Protein AF-A0A2I6QKE4-F1 (afdb_monomer)

Solvent-accessible surface area (backbone atoms only — not comparable to full-atom values): 8398 Å² total; per-residue (Å²): 110,71,67,61,53,51,54,50,51,51,51,51,53,52,49,51,51,52,52,50,42,49,51,56,44,39,61,54,57,54,54,63,77,75,56,69,99,70,71,77,74,58,81,58,56,68,57,51,53,53,52,42,30,50,52,35,57,50,40,61,73,77,44,74,88,71,80,46,69,43,89,57,98,55,41,68,79,63,44,56,56,52,28,59,89,18,80,50,32,32,35,25,38,49,39,77,68,47,33,47,37,53,50,48,20,63,77,68,74,44,54,64,68,46,52,58,52,58,72,68,67,76,72,80,34,94,72,34,48,78,42,80,53,75,77,70,91,73,68,82,81,129

Sequence (142 aa):
MILVLLSLVDMTLVGGLLVMVMFSGYENFVSQLDISENKEKLNWLGKTHLIIKLLRSIIDNVAPGTVIITETNVPHKDNIAYFGAGDDEAHMVYQFSLPPLVLHAVQKQNVEALCAWAQNLTLPSSNTTWFNFLASHDGSRD

Structure (mmCIF, N/CA/C/O backbone):
data_AF-A0A2I6QKE4-F1
#
_entry.id   AF-A0A2I6QKE4-F1
#
loop_
_atom_site.group_PDB
_atom_site.id
_atom_site.type_symbol
_atom_site.label_atom_id
_atom_site.label_alt_id
_atom_site.label_comp_id
_atom_site.label_asym_id
_atom_site.label_entity_id
_atom_site.label_seq_id
_atom_site.pdbx_PDB_ins_code
_atom_site.Cartn_x
_atom_site.Cartn_y
_atom_site.Cartn_z
_atom_site.occupancy
_atom_site.B_iso_or_equiv
_atom_site.auth_seq_id
_atom_site.auth_comp_id
_atom_site.auth_asym_id
_atom_site.auth_atom_id
_atom_site.pdbx_PDB_model_num
ATOM 1 N N . MET A 1 1 ? -18.809 -23.239 31.702 1.00 68.12 1 MET A N 1
ATOM 2 C CA . MET A 1 1 ? -17.528 -22.632 32.134 1.00 68.12 1 MET A CA 1
ATOM 3 C C . MET A 1 1 ? -16.503 -22.559 31.010 1.00 68.12 1 MET A C 1
ATOM 5 O 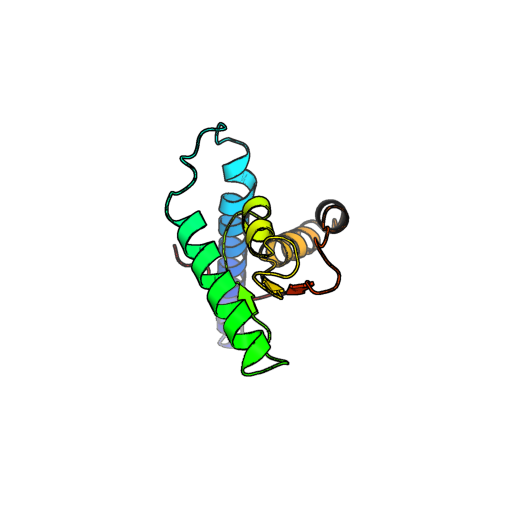O . MET A 1 1 ? -16.008 -21.470 30.777 1.00 68.12 1 MET A O 1
ATOM 9 N N . ILE A 1 2 ? -16.230 -23.644 30.272 1.00 75.06 2 ILE A N 1
ATOM 10 C CA . ILE A 1 2 ? -15.210 -23.636 29.203 1.00 75.06 2 ILE A CA 1
ATOM 11 C C . ILE A 1 2 ? -15.500 -22.614 28.080 1.00 75.06 2 ILE A C 1
ATOM 13 O O . ILE A 1 2 ? -14.602 -21.900 27.662 1.00 75.06 2 ILE A O 1
ATOM 17 N N . LEU A 1 3 ? -16.767 -22.464 27.667 1.00 80.75 3 LEU A N 1
ATOM 18 C CA . LEU A 1 3 ? -17.178 -21.511 26.622 1.00 80.75 3 LEU A CA 1
ATOM 19 C C . LEU A 1 3 ? -16.983 -20.045 27.035 1.00 80.75 3 LEU A C 1
ATOM 21 O O . LEU A 1 3 ? -16.567 -19.234 26.220 1.00 80.75 3 LEU A O 1
ATOM 25 N N . VAL A 1 4 ? -17.233 -19.720 28.308 1.00 81.94 4 VAL A N 1
ATOM 26 C CA . VAL A 1 4 ? -17.005 -18.368 28.848 1.00 81.94 4 VAL A CA 1
ATOM 27 C C . VAL A 1 4 ? -15.510 -18.055 28.859 1.00 81.94 4 VAL A C 1
ATOM 29 O O . VAL A 1 4 ? -15.105 -16.951 28.509 1.00 81.94 4 VAL A O 1
ATOM 32 N N . LEU A 1 5 ? -14.686 -19.048 29.196 1.00 84.81 5 LEU A N 1
ATOM 33 C CA . LEU A 1 5 ? -13.234 -18.918 29.227 1.00 84.81 5 LEU A CA 1
ATOM 34 C C . LEU A 1 5 ? -12.652 -18.737 27.814 1.00 84.81 5 LEU A C 1
ATOM 36 O O . LEU A 1 5 ? -11.844 -17.837 27.620 1.00 84.81 5 LEU A O 1
ATOM 40 N N . LEU A 1 6 ? -13.136 -19.491 26.817 1.00 77.44 6 LEU A N 1
ATOM 41 C CA . LEU A 1 6 ? -12.790 -19.271 25.405 1.00 77.44 6 LEU A CA 1
ATOM 42 C C . LEU A 1 6 ? -13.226 -17.887 24.907 1.00 77.44 6 LEU A C 1
ATOM 44 O O . LEU A 1 6 ? -12.425 -17.188 24.300 1.00 77.44 6 LEU A O 1
ATOM 48 N N . SER A 1 7 ? -14.446 -17.445 25.227 1.00 82.19 7 SER A N 1
ATOM 49 C CA . SER A 1 7 ? -14.915 -16.117 24.804 1.00 82.19 7 SER A CA 1
ATOM 50 C C . SER A 1 7 ? -14.114 -14.966 25.423 1.00 82.19 7 SER A C 1
ATOM 52 O O . SER A 1 7 ? -13.940 -13.925 24.796 1.00 82.19 7 SER A O 1
ATOM 54 N N . LEU A 1 8 ? -13.593 -15.158 26.640 1.00 87.25 8 LEU A N 1
ATOM 55 C CA . LEU A 1 8 ? -12.703 -14.204 27.298 1.00 87.25 8 LEU A CA 1
ATOM 56 C C . LEU A 1 8 ? -11.340 -14.164 26.608 1.00 87.25 8 LEU A C 1
ATOM 58 O O . LEU A 1 8 ? -10.822 -13.079 26.368 1.00 87.25 8 LEU A O 1
ATOM 62 N N . VAL A 1 9 ? -10.788 -15.324 2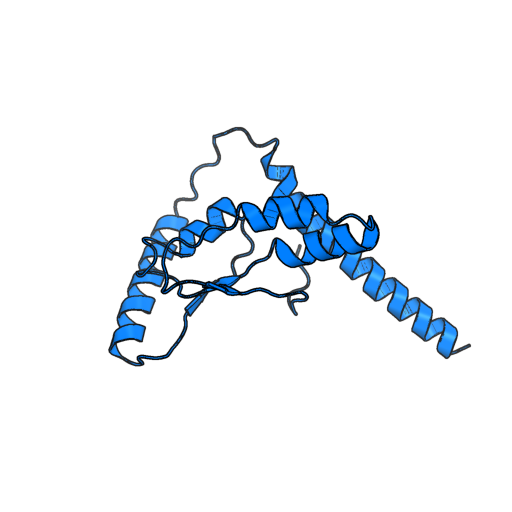6.244 1.00 85.69 9 VAL A N 1
ATOM 63 C CA . VAL A 1 9 ? -9.540 -15.406 25.473 1.00 85.69 9 VAL A CA 1
ATOM 64 C C . VAL A 1 9 ? -9.699 -14.711 24.121 1.00 85.69 9 VAL A C 1
ATOM 66 O O . VAL A 1 9 ? -8.879 -13.853 23.807 1.00 85.69 9 VAL A O 1
ATOM 69 N N . ASP A 1 10 ? -10.782 -14.973 23.387 1.00 81.44 10 ASP A N 1
ATOM 70 C CA . ASP A 1 10 ? -11.053 -14.337 22.090 1.00 81.44 10 ASP A CA 1
ATOM 71 C C . ASP A 1 10 ? -11.211 -12.814 22.210 1.00 81.44 10 ASP A C 1
ATOM 73 O O . ASP A 1 10 ? -10.596 -12.070 21.451 1.00 81.44 10 ASP A O 1
ATOM 77 N N . MET A 1 11 ? -11.960 -12.320 23.204 1.00 87.06 11 MET A N 1
ATOM 78 C CA . MET A 1 11 ? -12.078 -10.878 23.481 1.00 87.06 11 MET A CA 1
ATOM 79 C C . MET A 1 11 ? -10.732 -10.238 23.837 1.00 87.06 11 MET A C 1
ATOM 81 O O . MET A 1 11 ? -10.461 -9.113 23.423 1.00 87.06 11 MET A O 1
ATOM 85 N N . THR A 1 12 ? -9.877 -10.947 24.577 1.00 86.44 12 THR A N 1
ATOM 86 C CA . THR A 1 12 ? -8.543 -10.447 24.942 1.00 86.44 12 THR A CA 1
ATOM 87 C C . THR A 1 12 ? -7.621 -10.411 23.722 1.00 86.44 12 THR A C 1
ATOM 89 O O . THR A 1 12 ? -6.868 -9.455 23.550 1.00 86.44 12 THR A O 1
ATOM 92 N N . LEU A 1 13 ? -7.720 -11.408 22.838 1.00 79.56 13 LEU A N 1
ATOM 93 C CA . LEU A 1 13 ? -6.941 -11.486 21.602 1.00 79.56 13 LEU A CA 1
ATOM 94 C C . LEU A 1 13 ? -7.359 -10.396 20.605 1.00 79.56 13 LEU A C 1
ATOM 96 O O . LEU A 1 13 ? -6.509 -9.693 20.061 1.00 79.56 13 LEU A O 1
ATOM 100 N N . VAL A 1 14 ? -8.670 -10.201 20.425 1.00 79.50 14 VAL A N 1
ATOM 101 C CA . VAL A 1 14 ? -9.233 -9.125 19.597 1.00 79.50 14 VAL A CA 1
ATOM 102 C C . VAL A 1 14 ? -8.896 -7.759 20.194 1.00 79.50 14 VAL A C 1
ATOM 104 O O . VAL A 1 14 ? -8.475 -6.866 19.468 1.00 79.50 14 VAL A O 1
ATOM 107 N N . GLY A 1 15 ? -9.012 -7.590 21.513 1.00 82.25 15 GLY A N 1
ATOM 108 C CA . GLY A 1 15 ? -8.637 -6.357 22.206 1.00 82.25 15 GLY A CA 1
ATOM 109 C C . GLY A 1 15 ? -7.155 -6.010 22.050 1.00 82.25 15 GLY A C 1
ATOM 110 O O . GLY A 1 15 ? -6.823 -4.864 21.759 1.00 82.25 15 GLY A O 1
ATOM 111 N N . GLY A 1 16 ? -6.266 -7.000 22.174 1.00 78.31 16 GLY A N 1
ATOM 112 C CA . GLY A 1 16 ? -4.832 -6.828 21.936 1.00 78.31 16 GLY A CA 1
ATOM 113 C C . GLY A 1 16 ? -4.525 -6.420 20.496 1.00 78.31 16 GLY A C 1
ATOM 114 O O . GLY A 1 16 ? -3.775 -5.472 20.276 1.00 78.31 16 GLY A O 1
ATOM 115 N N . LEU A 1 17 ? -5.177 -7.063 19.523 1.00 66.00 17 LEU A N 1
ATOM 116 C CA . LEU A 1 17 ? -5.065 -6.713 18.107 1.00 66.00 17 LEU A CA 1
ATOM 117 C C . LEU A 1 17 ? -5.547 -5.279 17.830 1.00 66.00 17 LEU A C 1
ATOM 119 O O . LEU A 1 17 ? -4.899 -4.539 17.097 1.00 66.00 17 LEU A O 1
ATOM 123 N N . LEU A 1 18 ? -6.655 -4.856 18.446 1.00 73.25 18 LEU A N 1
ATOM 124 C CA . LEU A 1 18 ? -7.186 -3.495 18.319 1.00 73.25 18 LEU A CA 1
ATOM 125 C C . LEU A 1 18 ? -6.214 -2.445 18.856 1.00 73.25 18 LEU A C 1
ATOM 127 O O . LEU A 1 18 ? -5.961 -1.440 18.194 1.00 73.25 18 LEU A O 1
ATOM 131 N N . VAL A 1 19 ? -5.676 -2.672 20.056 1.00 73.06 19 VAL A N 1
ATOM 132 C CA . VAL A 1 19 ? -4.713 -1.764 20.691 1.00 73.06 19 VAL A CA 1
ATOM 133 C C . VAL A 1 19 ? -3.446 -1.667 19.846 1.00 73.06 19 VAL A C 1
ATOM 135 O O . VAL A 1 19 ? -2.981 -0.566 19.571 1.00 73.06 19 VAL A O 1
ATOM 138 N N . MET A 1 20 ? -2.947 -2.800 19.359 1.00 71.00 20 MET A N 1
ATOM 139 C CA . MET A 1 20 ? -1.787 -2.877 18.477 1.00 71.00 20 MET A CA 1
ATOM 140 C C . MET A 1 20 ? -1.986 -2.090 17.172 1.00 71.00 20 MET A C 1
ATOM 142 O O . MET A 1 20 ? -1.159 -1.254 16.816 1.00 71.00 20 MET A O 1
ATOM 146 N N . VAL A 1 21 ? -3.108 -2.308 16.478 1.00 64.75 21 VAL A N 1
ATOM 147 C CA . VAL A 1 21 ? -3.434 -1.600 15.229 1.00 64.75 21 VAL A CA 1
ATOM 148 C C . VAL A 1 21 ? -3.602 -0.098 15.474 1.00 64.75 21 VAL A C 1
ATOM 150 O O . VAL A 1 21 ? -3.187 0.706 14.640 1.00 64.75 21 VAL A O 1
ATOM 153 N N . MET A 1 22 ? -4.162 0.301 16.622 1.00 70.56 22 MET A N 1
ATOM 154 C CA . MET A 1 22 ? -4.268 1.713 16.995 1.00 70.56 22 MET A CA 1
ATOM 155 C C . MET A 1 22 ? -2.907 2.349 17.284 1.00 70.56 22 MET A C 1
ATOM 157 O O . MET A 1 22 ? -2.665 3.449 16.799 1.00 70.56 22 MET A O 1
ATOM 161 N N . PHE A 1 23 ? -2.015 1.685 18.025 1.00 61.59 23 PHE A N 1
ATOM 162 C CA . PHE A 1 23 ? -0.675 2.215 18.303 1.00 61.59 23 PHE A CA 1
ATOM 163 C C . PHE A 1 23 ? 0.185 2.279 17.041 1.00 61.59 23 PHE A C 1
ATOM 165 O O . PHE A 1 23 ? 0.763 3.325 16.767 1.00 61.59 23 PHE A O 1
ATOM 172 N N . SER A 1 24 ? 0.179 1.229 16.215 1.00 58.19 24 SER A N 1
ATOM 173 C CA . SER A 1 24 ? 0.878 1.229 14.926 1.00 58.19 24 SER A CA 1
ATOM 174 C C . SER A 1 24 ? 0.320 2.298 13.976 1.00 58.19 24 SER A C 1
ATOM 176 O O . SER A 1 24 ? 1.080 3.024 13.336 1.00 58.19 24 SER A O 1
ATOM 178 N N . GLY A 1 25 ? -1.004 2.478 13.937 1.00 60.19 25 GLY A N 1
ATOM 179 C CA . GLY A 1 25 ? -1.642 3.554 13.179 1.00 60.19 25 GLY A CA 1
ATOM 180 C C . GLY A 1 25 ? -1.318 4.952 13.718 1.00 60.19 25 GLY A C 1
ATOM 181 O O . GLY A 1 25 ? -1.109 5.872 12.934 1.00 60.19 25 GLY A O 1
ATOM 182 N N . TYR A 1 26 ? -1.238 5.128 15.039 1.00 61.28 26 TYR A N 1
ATOM 183 C CA . TYR A 1 26 ? -0.906 6.404 15.677 1.00 61.28 26 TYR A CA 1
ATOM 184 C C . TYR A 1 26 ? 0.563 6.790 15.456 1.00 61.28 26 TYR A C 1
ATOM 186 O O . TYR A 1 26 ? 0.846 7.903 15.012 1.00 61.28 26 TYR A O 1
ATOM 194 N N . GLU A 1 27 ? 1.492 5.862 15.684 1.00 56.75 27 GLU A N 1
ATOM 195 C CA . GLU A 1 27 ? 2.918 6.014 15.373 1.00 56.75 27 GLU A CA 1
ATOM 196 C C . GLU A 1 27 ? 3.116 6.344 13.889 1.00 56.75 27 GLU A C 1
ATOM 198 O O . GLU A 1 27 ? 3.867 7.252 13.547 1.00 56.75 27 GLU A O 1
ATOM 203 N N . ASN A 1 28 ? 2.384 5.690 12.985 1.00 55.88 28 ASN A N 1
ATOM 204 C CA . ASN A 1 28 ? 2.570 5.885 11.549 1.00 55.88 28 ASN A CA 1
ATOM 205 C C . ASN A 1 28 ? 1.773 7.063 10.947 1.00 55.88 28 ASN A C 1
ATOM 207 O O . ASN A 1 28 ? 1.905 7.337 9.755 1.00 55.88 28 ASN A O 1
ATOM 211 N N . PHE A 1 29 ? 0.939 7.769 11.720 1.00 55.25 29 PHE A N 1
ATOM 212 C CA . PHE A 1 29 ? 0.074 8.841 11.192 1.00 55.25 29 PHE A CA 1
ATOM 213 C C . PHE A 1 29 ? 0.100 10.123 12.034 1.00 55.25 29 PHE A C 1
ATOM 215 O O . PHE A 1 29 ? 0.177 11.217 11.480 1.00 55.25 29 PHE A O 1
ATOM 222 N N . VAL A 1 30 ? 0.076 10.008 13.365 1.00 46.62 30 VAL A N 1
ATOM 223 C CA . VAL A 1 30 ? 0.073 11.154 14.290 1.00 46.62 30 VAL A CA 1
ATOM 224 C C . VAL A 1 30 ? 1.489 11.570 14.685 1.00 46.62 30 VAL A C 1
ATOM 226 O O . VAL A 1 30 ? 1.729 12.768 14.812 1.00 46.62 30 VAL A O 1
ATOM 229 N N . SER A 1 31 ? 2.459 10.646 14.772 1.00 45.53 31 SER A N 1
ATOM 230 C CA . SER A 1 31 ? 3.860 11.027 15.059 1.00 45.53 31 SER A CA 1
ATOM 231 C C . SER A 1 31 ? 4.454 11.974 14.005 1.00 45.53 31 SER A C 1
ATOM 233 O O . SER A 1 31 ? 5.379 12.725 14.289 1.00 45.53 31 SER A O 1
ATOM 235 N N . GLN A 1 32 ? 3.893 11.998 12.794 1.00 50.75 32 GLN A N 1
ATOM 236 C CA . GLN A 1 32 ? 4.301 12.899 11.714 1.00 50.75 32 GLN A CA 1
ATOM 237 C C . GLN A 1 32 ? 3.720 14.309 11.805 1.00 50.75 32 GLN A C 1
ATOM 239 O O . GLN A 1 32 ? 4.186 15.183 11.078 1.00 50.75 32 GLN A O 1
ATOM 244 N N . LEU A 1 33 ? 2.714 14.552 12.650 1.00 52.12 33 LEU A N 1
ATOM 245 C CA . LEU A 1 33 ? 2.167 15.900 12.827 1.00 52.12 33 LEU A CA 1
ATOM 246 C C . LEU A 1 33 ? 3.078 16.788 13.686 1.00 52.12 33 LEU A C 1
ATOM 248 O O . LEU A 1 33 ? 2.967 18.006 13.594 1.00 52.12 33 LEU A O 1
ATOM 252 N N . ASP A 1 34 ? 3.996 16.192 14.457 1.00 41.69 34 ASP A N 1
ATOM 253 C CA . ASP A 1 34 ? 4.858 16.905 15.414 1.00 41.69 34 ASP A CA 1
ATOM 254 C C . ASP A 1 34 ? 6.362 16.836 15.077 1.00 41.69 34 ASP A C 1
ATOM 256 O O . ASP A 1 34 ? 7.200 17.387 15.793 1.00 41.69 34 ASP A O 1
ATOM 260 N N . ILE A 1 35 ? 6.740 16.183 13.971 1.00 48.69 35 ILE A N 1
ATOM 261 C CA . ILE A 1 35 ? 8.140 16.115 13.535 1.00 48.69 35 ILE A CA 1
ATOM 262 C C . ILE A 1 35 ? 8.378 17.199 12.490 1.00 48.69 35 ILE A C 1
ATOM 264 O O . ILE A 1 35 ? 8.054 17.063 11.311 1.00 48.69 35 ILE A O 1
ATOM 268 N N . SER A 1 36 ? 8.964 18.288 12.976 1.00 41.53 36 SER A N 1
ATOM 269 C CA . SER A 1 36 ? 9.592 19.338 12.189 1.00 41.53 36 SER A CA 1
ATOM 270 C C . SER A 1 36 ? 10.451 18.766 11.054 1.00 41.53 36 SER A C 1
ATOM 272 O O . SER A 1 36 ? 11.087 17.720 11.168 1.00 41.53 36 SER A O 1
ATOM 274 N N . GLU A 1 37 ? 10.426 19.499 9.946 1.00 46.19 37 GLU A N 1
ATOM 275 C CA . GLU A 1 37 ? 10.871 19.235 8.573 1.00 46.19 37 GLU A CA 1
ATOM 276 C C . GLU A 1 37 ? 12.380 18.932 8.391 1.00 46.19 37 GLU A C 1
ATOM 278 O O . GLU A 1 37 ? 13.021 19.415 7.462 1.00 46.19 37 GLU A O 1
ATOM 283 N N . ASN A 1 38 ? 12.991 18.151 9.285 1.00 44.25 38 ASN A N 1
ATOM 284 C CA . ASN A 1 38 ? 14.417 17.839 9.259 1.00 44.25 38 ASN A CA 1
ATOM 285 C C . ASN A 1 38 ? 14.726 16.451 9.846 1.00 44.25 38 ASN A C 1
ATOM 287 O O . ASN A 1 38 ? 15.532 16.307 10.765 1.00 44.25 38 ASN A O 1
ATOM 291 N N . LYS A 1 39 ? 14.083 15.401 9.326 1.00 44.41 39 LYS A N 1
ATOM 292 C CA . LYS A 1 39 ? 14.636 14.048 9.453 1.00 44.41 39 LYS A CA 1
ATOM 293 C C . LYS A 1 39 ? 15.640 13.884 8.324 1.00 44.41 39 LYS A C 1
ATOM 295 O O . LYS A 1 39 ? 15.245 13.908 7.159 1.00 44.41 39 LYS A O 1
ATOM 300 N N . GLU A 1 40 ? 16.919 13.750 8.679 1.00 46.94 40 GLU A N 1
ATOM 301 C CA . GLU A 1 40 ? 17.975 13.261 7.793 1.00 46.94 40 GLU A CA 1
ATOM 302 C C . GLU A 1 40 ? 17.385 12.190 6.877 1.00 46.94 40 GLU A C 1
ATOM 304 O O . GLU A 1 40 ? 17.009 11.109 7.334 1.00 46.94 40 GLU A O 1
ATOM 309 N N . LYS A 1 41 ? 17.215 12.530 5.597 1.00 50.09 41 LYS A N 1
ATOM 310 C CA . LYS A 1 41 ? 16.671 11.630 4.587 1.00 50.09 41 LYS A CA 1
ATOM 311 C C . LYS A 1 41 ? 17.601 10.424 4.564 1.00 50.09 41 LYS A C 1
ATOM 313 O O . LYS A 1 41 ? 18.718 10.521 4.065 1.00 50.09 41 LYS A O 1
ATOM 318 N N . LEU A 1 42 ? 17.175 9.349 5.227 1.00 52.75 42 LEU A N 1
ATOM 319 C CA . LEU A 1 42 ? 17.981 8.186 5.576 1.00 52.75 42 LEU A CA 1
ATOM 320 C C . LEU A 1 42 ? 18.835 7.776 4.370 1.00 52.75 42 LEU A C 1
ATOM 322 O O . LEU A 1 42 ? 18.307 7.294 3.371 1.00 52.75 42 LEU A O 1
ATOM 326 N N . ASN A 1 43 ? 20.153 7.988 4.447 1.00 53.16 43 ASN A N 1
ATOM 327 C CA . ASN A 1 43 ? 21.090 7.820 3.321 1.00 53.16 43 ASN A CA 1
ATOM 328 C C . ASN A 1 43 ? 21.034 6.428 2.652 1.00 53.16 43 ASN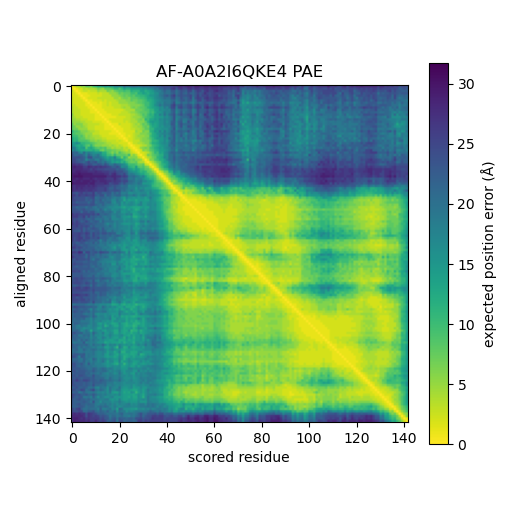 A C 1
ATOM 330 O O . ASN A 1 43 ? 21.559 6.237 1.554 1.00 53.16 43 ASN A O 1
ATOM 334 N N . TRP A 1 44 ? 20.423 5.437 3.306 1.00 57.47 44 TRP A N 1
ATOM 335 C CA . TRP A 1 44 ? 20.236 4.089 2.782 1.00 57.47 44 TRP A CA 1
ATOM 336 C C . TRP A 1 44 ? 19.009 3.934 1.873 1.00 57.47 44 TRP A C 1
ATOM 338 O O . TRP A 1 44 ? 19.059 3.080 0.991 1.00 57.47 44 TRP A O 1
ATOM 348 N N . LEU A 1 45 ? 17.964 4.767 2.000 1.00 61.41 45 LEU A N 1
ATOM 349 C CA . LEU A 1 45 ? 16.735 4.633 1.201 1.00 61.41 45 LEU A CA 1
ATOM 350 C C . LEU A 1 45 ? 17.051 4.678 -0.298 1.00 61.41 45 LEU A C 1
ATOM 352 O O . LEU A 1 45 ? 16.658 3.793 -1.052 1.00 61.41 45 LEU A O 1
ATOM 356 N N . GLY A 1 46 ? 17.861 5.653 -0.724 1.00 68.00 46 GLY A N 1
ATOM 357 C CA . GLY A 1 46 ? 18.257 5.795 -2.129 1.00 68.00 46 GLY A CA 1
ATOM 358 C C . GLY A 1 46 ? 19.015 4.582 -2.685 1.00 68.00 46 GLY A C 1
ATOM 359 O O . GLY A 1 46 ? 18.857 4.243 -3.855 1.00 68.00 46 GLY A O 1
ATOM 360 N N . LYS A 1 47 ? 19.802 3.886 -1.851 1.00 73.94 47 LYS A N 1
ATOM 361 C CA . LYS A 1 47 ? 20.489 2.646 -2.253 1.00 73.94 47 LYS A CA 1
ATOM 362 C C . LYS A 1 47 ? 19.508 1.482 -2.383 1.00 73.94 47 LYS A C 1
ATOM 364 O O . LYS A 1 47 ? 19.654 0.676 -3.296 1.00 73.94 47 LYS A O 1
ATOM 369 N N . THR A 1 48 ? 18.503 1.417 -1.514 1.00 78.38 48 THR A N 1
ATOM 370 C CA . THR A 1 48 ? 17.448 0.399 -1.574 1.00 78.38 48 THR A CA 1
ATOM 371 C C . THR A 1 48 ? 16.610 0.536 -2.843 1.00 78.38 48 THR A C 1
ATOM 373 O O . THR A 1 48 ? 16.426 -0.456 -3.544 1.00 78.38 48 THR A O 1
ATOM 376 N N . HIS A 1 49 ? 16.197 1.754 -3.209 1.00 81.81 49 HIS A N 1
ATOM 377 C CA . HIS A 1 49 ? 15.465 2.007 -4.459 1.00 81.81 49 HIS A CA 1
ATOM 378 C C . HIS A 1 49 ? 16.243 1.516 -5.693 1.00 81.81 49 HIS A C 1
ATOM 380 O O . HIS A 1 49 ? 15.688 0.828 -6.545 1.00 81.81 49 HIS A O 1
ATOM 386 N N . LEU A 1 50 ? 17.559 1.761 -5.761 1.00 82.00 50 LEU A N 1
ATOM 387 C CA . LEU A 1 50 ? 18.409 1.270 -6.859 1.00 82.00 50 LEU A CA 1
ATOM 388 C C . LEU A 1 50 ? 18.420 -0.263 -6.977 1.00 82.00 50 LEU A C 1
ATOM 390 O O . LEU A 1 50 ? 18.396 -0.793 -8.088 1.00 82.00 50 LEU A O 1
ATOM 394 N N . ILE A 1 51 ? 18.438 -0.976 -5.848 1.00 84.69 51 ILE A N 1
ATOM 395 C CA . ILE A 1 51 ? 18.373 -2.444 -5.837 1.00 84.69 51 ILE A CA 1
ATOM 396 C C . ILE A 1 51 ? 17.007 -2.916 -6.344 1.00 84.69 51 ILE A C 1
ATOM 398 O O . ILE A 1 51 ? 16.948 -3.844 -7.148 1.00 84.69 51 ILE A O 1
ATOM 402 N N . ILE A 1 52 ? 15.918 -2.261 -5.933 1.00 85.25 52 ILE A N 1
ATOM 403 C CA . ILE A 1 52 ? 14.561 -2.599 -6.384 1.00 85.25 52 ILE A CA 1
ATOM 404 C C . ILE A 1 52 ? 14.427 -2.386 -7.897 1.00 85.25 52 ILE A C 1
ATOM 406 O O . ILE A 1 52 ? 13.939 -3.284 -8.579 1.00 85.25 52 ILE A O 1
ATOM 410 N N . LYS A 1 53 ? 14.945 -1.277 -8.444 1.00 86.69 53 LYS A N 1
ATOM 411 C CA . LYS A 1 53 ? 14.971 -1.027 -9.900 1.00 86.69 53 LYS A CA 1
ATOM 412 C C . LYS A 1 53 ? 15.740 -2.093 -10.672 1.00 86.69 53 LYS A C 1
ATOM 414 O O . LYS A 1 53 ? 15.315 -2.537 -11.741 1.00 86.69 53 LYS A O 1
ATOM 419 N N . LEU A 1 54 ? 16.880 -2.522 -10.128 1.00 85.94 54 LEU A N 1
ATOM 420 C CA . LEU A 1 54 ? 17.678 -3.586 -10.727 1.00 85.94 54 LEU A CA 1
ATOM 421 C C . LEU A 1 54 ? 16.907 -4.912 -10.733 1.00 85.94 54 LEU A C 1
ATOM 423 O O . LEU A 1 54 ? 16.827 -5.565 -11.772 1.00 85.94 54 LEU A O 1
ATOM 427 N N . LEU A 1 55 ? 16.311 -5.293 -9.600 1.00 86.38 55 LEU A N 1
ATOM 428 C CA . LEU A 1 55 ? 15.501 -6.509 -9.492 1.00 86.38 55 LEU A CA 1
ATOM 429 C C . LEU A 1 55 ? 14.296 -6.466 -10.432 1.00 86.38 55 LEU A C 1
ATOM 431 O O . LEU A 1 55 ? 14.032 -7.455 -11.113 1.00 86.38 55 LEU A O 1
ATOM 435 N N . ARG A 1 56 ? 13.623 -5.314 -10.524 1.00 85.94 56 ARG A N 1
ATOM 436 C CA . ARG A 1 56 ? 12.524 -5.077 -11.461 1.00 85.94 56 ARG A CA 1
ATOM 437 C C . ARG A 1 56 ? 12.955 -5.329 -12.900 1.00 85.94 56 ARG A C 1
ATOM 439 O O . ARG A 1 56 ? 12.351 -6.147 -13.584 1.00 85.94 56 ARG A O 1
ATOM 446 N N . SER A 1 57 ? 14.063 -4.719 -13.309 1.00 86.31 57 SER A N 1
ATOM 447 C CA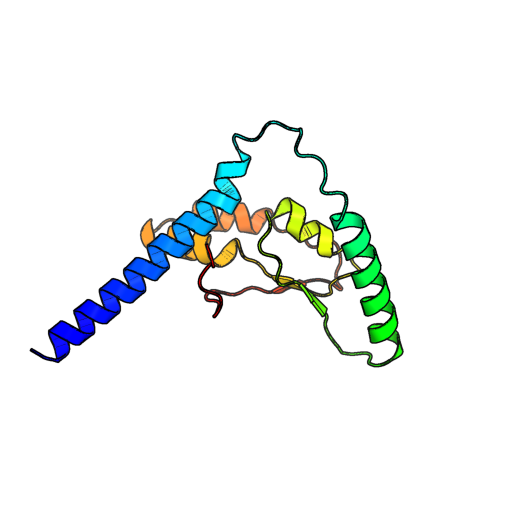 . SER A 1 57 ? 14.608 -4.885 -14.658 1.00 86.31 57 SER A CA 1
ATOM 448 C C . SER A 1 57 ? 14.969 -6.343 -14.966 1.00 86.31 57 SER A C 1
ATOM 450 O O . SER A 1 57 ? 14.714 -6.825 -16.067 1.00 86.31 57 SER A O 1
ATOM 452 N N . ILE A 1 58 ? 15.550 -7.070 -14.007 1.00 87.62 58 ILE A N 1
ATOM 453 C CA . ILE A 1 58 ? 15.892 -8.490 -14.183 1.00 87.62 58 ILE A CA 1
ATOM 454 C C . ILE A 1 58 ? 14.622 -9.333 -14.338 1.00 87.62 58 ILE A C 1
ATOM 456 O O . ILE A 1 58 ? 14.541 -10.156 -15.248 1.00 87.62 58 ILE A O 1
ATOM 460 N N . ILE A 1 59 ? 13.633 -9.126 -13.471 1.00 87.56 59 ILE A N 1
ATOM 461 C CA . ILE A 1 59 ? 12.389 -9.899 -13.456 1.00 87.56 59 ILE A CA 1
ATOM 462 C C . ILE A 1 59 ? 11.585 -9.682 -14.739 1.00 87.56 59 ILE A C 1
ATOM 464 O O . ILE A 1 59 ? 11.139 -10.662 -15.333 1.00 87.56 59 ILE A O 1
ATOM 468 N N . ASP A 1 60 ? 11.484 -8.442 -15.215 1.00 86.19 60 ASP A N 1
ATOM 469 C CA . ASP A 1 60 ? 10.763 -8.124 -16.451 1.00 86.19 60 ASP A CA 1
ATOM 470 C C . ASP A 1 60 ? 11.376 -8.828 -17.676 1.00 86.19 60 ASP A C 1
ATOM 472 O O . ASP A 1 60 ? 10.656 -9.210 -18.598 1.00 86.19 60 ASP A O 1
ATOM 476 N N . ASN A 1 61 ? 12.696 -9.057 -17.673 1.00 86.75 61 ASN A N 1
ATOM 477 C CA . ASN A 1 61 ? 13.398 -9.761 -18.751 1.00 86.75 61 ASN A CA 1
ATOM 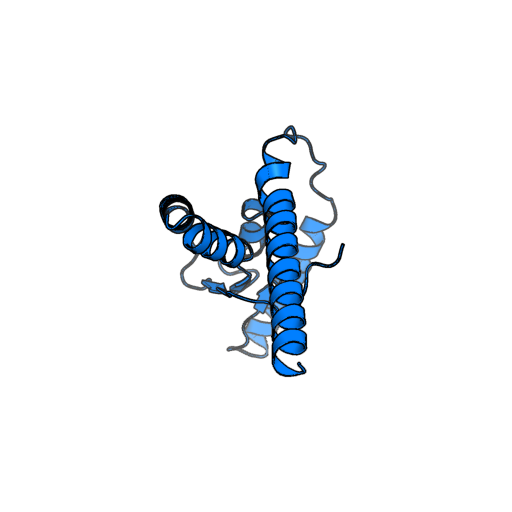478 C C . ASN A 1 61 ? 13.364 -11.291 -18.609 1.00 86.75 61 ASN A C 1
ATOM 480 O O . ASN A 1 61 ? 13.292 -11.999 -19.611 1.00 86.75 61 ASN A O 1
ATOM 484 N N . VAL A 1 62 ? 13.464 -11.814 -17.384 1.00 90.06 62 VAL A N 1
ATOM 485 C CA . VAL A 1 62 ? 13.618 -13.259 -17.135 1.00 90.06 62 VAL A CA 1
ATOM 486 C C . VAL A 1 62 ? 12.272 -13.965 -16.959 1.00 90.06 62 VAL A C 1
ATOM 488 O O . VAL A 1 62 ? 12.130 -15.117 -17.367 1.00 90.06 62 VAL A O 1
ATOM 491 N N . ALA A 1 63 ? 11.286 -13.303 -16.353 1.00 86.19 63 ALA A N 1
ATOM 492 C CA . ALA A 1 63 ? 10.002 -13.895 -15.985 1.00 86.19 63 ALA A CA 1
ATOM 493 C C . ALA A 1 63 ? 8.846 -12.880 -16.123 1.00 86.19 63 ALA A C 1
ATOM 495 O O . ALA A 1 63 ? 8.268 -12.460 -15.109 1.00 86.19 63 ALA A O 1
ATOM 496 N N . PRO A 1 64 ? 8.474 -12.507 -17.366 1.00 80.00 64 PRO A N 1
ATOM 497 C CA . PRO A 1 64 ? 7.357 -11.602 -17.619 1.00 80.00 64 PRO A CA 1
ATOM 498 C C . PRO A 1 64 ? 6.058 -12.199 -17.058 1.00 80.00 64 PRO A C 1
ATOM 500 O O . PRO A 1 64 ? 5.624 -13.275 -17.467 1.00 80.00 64 PRO A O 1
ATOM 503 N N . GLY A 1 65 ? 5.461 -11.508 -16.083 1.00 81.94 65 GLY A N 1
ATOM 504 C CA . GLY A 1 65 ? 4.287 -11.964 -15.324 1.00 81.94 65 GLY A CA 1
ATOM 505 C C . GLY A 1 65 ? 4.513 -12.074 -13.813 1.00 81.94 65 GLY A C 1
ATOM 506 O O . GLY A 1 65 ? 3.556 -12.272 -13.066 1.00 81.94 65 GLY A O 1
ATOM 507 N N . THR A 1 66 ? 5.752 -11.917 -13.343 1.00 85.56 66 THR A N 1
ATOM 508 C CA . THR A 1 66 ? 6.056 -11.855 -11.908 1.00 85.56 66 THR A CA 1
ATOM 509 C C . THR A 1 66 ? 5.817 -10.447 -11.372 1.00 85.56 66 THR A C 1
ATOM 511 O O . THR A 1 66 ? 6.295 -9.468 -11.935 1.00 85.56 66 THR A O 1
ATOM 514 N N . VAL A 1 67 ? 5.109 -10.350 -10.249 1.00 85.06 67 VAL A N 1
ATOM 515 C CA . VAL A 1 67 ? 4.761 -9.079 -9.608 1.00 85.06 67 VAL A CA 1
ATOM 516 C C . VAL A 1 67 ? 5.648 -8.869 -8.386 1.00 85.06 67 VAL A C 1
ATOM 518 O O . VAL A 1 67 ? 5.768 -9.746 -7.533 1.00 85.06 67 VAL A O 1
ATOM 521 N N . ILE A 1 68 ? 6.250 -7.685 -8.292 1.00 85.69 68 ILE A N 1
ATOM 522 C CA . ILE A 1 68 ? 7.025 -7.259 -7.121 1.00 85.69 68 ILE A CA 1
ATOM 523 C C . ILE A 1 68 ? 6.115 -6.450 -6.209 1.00 85.69 68 ILE A C 1
ATOM 525 O O . ILE A 1 68 ? 5.542 -5.447 -6.644 1.00 85.69 68 ILE A O 1
ATOM 529 N N . ILE A 1 69 ? 6.023 -6.874 -4.952 1.00 84.56 69 ILE A N 1
ATOM 530 C CA . ILE A 1 69 ? 5.227 -6.217 -3.919 1.00 84.56 69 ILE A CA 1
ATOM 531 C C . ILE A 1 69 ? 6.160 -5.738 -2.807 1.00 84.56 69 ILE A C 1
ATOM 533 O O . ILE A 1 69 ? 6.979 -6.521 -2.325 1.00 84.56 69 ILE A O 1
ATOM 537 N N . THR A 1 70 ? 6.037 -4.478 -2.386 1.00 82.69 70 THR A N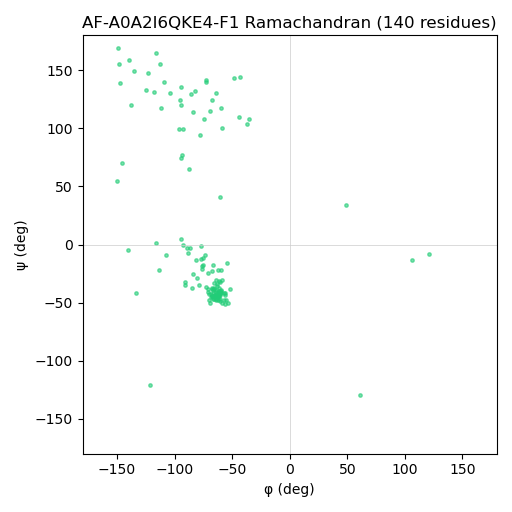 1
ATOM 538 C CA . THR A 1 70 ? 6.774 -3.962 -1.225 1.00 82.69 70 THR A CA 1
ATOM 539 C C . THR A 1 70 ? 5.936 -4.049 0.042 1.00 82.69 70 THR A C 1
ATOM 541 O O . THR A 1 70 ? 4.864 -3.454 0.152 1.00 82.69 70 THR A O 1
ATOM 544 N N . GLU A 1 71 ? 6.445 -4.788 1.023 1.00 76.69 71 GLU A N 1
ATOM 545 C CA . GLU A 1 71 ? 5.915 -4.848 2.385 1.00 76.69 71 GLU A CA 1
ATOM 546 C C . GLU A 1 71 ? 6.686 -3.848 3.250 1.00 76.69 71 GLU A C 1
ATOM 548 O O . GLU A 1 71 ? 7.606 -4.199 3.984 1.00 76.69 71 GLU A O 1
ATOM 553 N N . THR A 1 72 ? 6.395 -2.558 3.081 1.00 70.81 72 THR A N 1
ATOM 554 C CA . THR A 1 72 ? 7.078 -1.510 3.843 1.00 70.81 72 THR A CA 1
ATOM 555 C C . THR A 1 72 ? 6.117 -0.845 4.815 1.00 70.81 72 THR A C 1
ATOM 557 O O . THR A 1 72 ? 5.145 -0.209 4.414 1.00 70.81 72 THR A O 1
ATOM 560 N N . ASN A 1 73 ? 6.420 -0.964 6.107 1.00 68.75 73 ASN A N 1
ATOM 561 C CA . ASN A 1 73 ? 5.695 -0.288 7.177 1.00 68.75 73 ASN A CA 1
ATOM 562 C C . ASN A 1 73 ? 6.285 1.110 7.425 1.00 68.75 73 ASN A C 1
ATOM 564 O O . ASN A 1 73 ? 6.907 1.379 8.449 1.00 68.75 73 ASN A O 1
ATOM 568 N N . VAL A 1 74 ? 6.165 1.977 6.422 1.00 67.12 74 VAL A N 1
ATOM 569 C CA . VAL A 1 74 ? 6.571 3.389 6.487 1.00 67.12 74 VAL A CA 1
ATOM 570 C C . VAL A 1 74 ? 5.347 4.290 6.328 1.00 67.12 74 VAL A C 1
ATOM 572 O O . VAL A 1 74 ? 4.287 3.821 5.888 1.00 67.12 74 VAL A O 1
ATOM 575 N N . PRO A 1 75 ? 5.468 5.585 6.660 1.00 65.31 75 PRO A N 1
ATOM 576 C CA . PRO A 1 75 ? 4.430 6.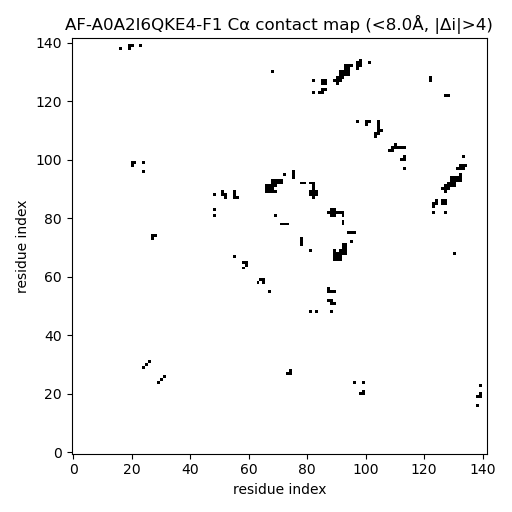565 6.385 1.00 65.31 75 PRO A CA 1
ATOM 577 C C . PRO A 1 75 ? 3.919 6.485 4.951 1.00 65.31 75 PRO A C 1
ATOM 579 O O . PRO A 1 75 ? 4.704 6.299 4.025 1.00 65.31 75 PRO A O 1
ATOM 582 N N . HIS A 1 76 ? 2.617 6.695 4.734 1.00 69.00 76 HIS A N 1
ATOM 583 C CA . HIS A 1 76 ? 2.008 6.587 3.400 1.00 69.00 76 HIS A CA 1
ATOM 584 C C . HIS A 1 76 ? 2.746 7.423 2.333 1.00 69.00 76 HIS A C 1
ATOM 586 O O . HIS A 1 76 ? 2.944 6.955 1.215 1.00 69.00 76 HIS A O 1
ATOM 592 N N . LYS A 1 77 ? 3.226 8.623 2.697 1.00 67.69 77 LYS A N 1
ATOM 593 C CA . LYS A 1 77 ? 4.015 9.500 1.812 1.00 67.69 77 LYS A CA 1
ATOM 594 C C . LYS A 1 77 ? 5.328 8.861 1.349 1.00 67.69 77 LYS A C 1
ATOM 596 O O . LYS A 1 77 ? 5.684 8.993 0.183 1.00 67.69 77 LYS A O 1
ATOM 601 N N . ASP A 1 78 ? 6.013 8.156 2.244 1.00 68.88 78 ASP A N 1
ATOM 602 C CA . ASP A 1 78 ? 7.264 7.457 1.943 1.00 68.88 78 ASP A CA 1
ATOM 603 C C . ASP A 1 78 ? 7.000 6.116 1.247 1.00 68.88 78 ASP A C 1
ATOM 605 O O . ASP A 1 78 ? 7.796 5.666 0.429 1.00 68.88 78 ASP A O 1
ATOM 609 N N . ASN A 1 79 ? 5.848 5.497 1.514 1.00 72.12 79 ASN A N 1
ATOM 610 C CA . ASN A 1 79 ? 5.449 4.240 0.894 1.00 72.12 79 ASN A CA 1
ATOM 611 C C . ASN A 1 79 ? 5.164 4.411 -0.610 1.00 72.12 79 ASN A C 1
ATOM 613 O O . ASN A 1 79 ? 5.549 3.571 -1.419 1.00 72.12 79 ASN A O 1
ATOM 617 N N . ILE A 1 80 ? 4.566 5.545 -1.005 1.00 75.19 80 ILE A N 1
ATOM 618 C CA . ILE A 1 80 ? 4.351 5.903 -2.420 1.00 75.19 80 ILE A CA 1
ATOM 619 C C . ILE A 1 80 ? 5.678 5.971 -3.193 1.00 75.19 80 ILE A C 1
ATOM 621 O O . ILE A 1 80 ? 5.705 5.657 -4.382 1.00 75.19 80 ILE A O 1
ATOM 625 N N . ALA A 1 81 ? 6.788 6.336 -2.541 1.00 78.69 81 ALA A N 1
ATOM 626 C CA . ALA A 1 81 ? 8.079 6.475 -3.212 1.00 78.69 81 ALA A CA 1
ATOM 627 C C . ALA A 1 81 ? 8.594 5.154 -3.814 1.00 78.69 81 ALA A C 1
ATOM 629 O O . ALA A 1 81 ? 9.379 5.194 -4.757 1.00 78.69 81 ALA A O 1
ATOM 630 N N . TYR A 1 82 ? 8.127 3.997 -3.325 1.00 78.31 82 TYR A N 1
ATOM 631 C CA . TYR A 1 82 ? 8.480 2.672 -3.854 1.00 78.31 82 TYR A CA 1
ATOM 632 C C . TYR A 1 82 ? 7.832 2.329 -5.200 1.00 78.31 82 TYR A C 1
ATOM 634 O O . TYR A 1 82 ? 8.196 1.332 -5.824 1.00 78.31 82 TYR A O 1
ATOM 642 N N . PHE A 1 83 ? 6.888 3.144 -5.675 1.00 80.38 83 PHE A N 1
ATOM 643 C CA . PHE A 1 83 ? 6.457 3.076 -7.069 1.00 80.38 83 PHE A CA 1
ATOM 644 C C . PHE A 1 83 ? 7.474 3.706 -8.033 1.00 80.38 83 PHE A C 1
ATOM 646 O O . PHE A 1 83 ? 7.346 3.525 -9.243 1.00 80.38 83 PHE A O 1
ATOM 653 N N . GLY A 1 84 ? 8.476 4.436 -7.529 1.00 78.44 84 GLY A N 1
ATOM 654 C CA . GLY A 1 84 ? 9.486 5.094 -8.351 1.00 78.44 84 GLY A CA 1
ATOM 655 C C . GLY A 1 84 ? 8.880 6.128 -9.307 1.00 78.44 84 GLY A C 1
ATOM 656 O O . GLY A 1 84 ? 8.097 6.987 -8.901 1.00 78.44 84 GLY A O 1
ATOM 657 N N . ALA A 1 85 ? 9.244 6.043 -10.588 1.00 75.88 85 ALA A N 1
ATOM 658 C CA . ALA A 1 85 ? 8.654 6.832 -11.673 1.00 75.88 85 ALA A CA 1
ATOM 659 C C . ALA A 1 85 ? 7.269 6.315 -12.118 1.00 75.88 85 ALA A C 1
ATOM 661 O O . ALA A 1 85 ? 6.638 6.911 -12.989 1.00 75.88 85 ALA A O 1
ATOM 662 N N . GLY A 1 86 ? 6.785 5.231 -11.506 1.00 73.81 86 GLY A N 1
ATOM 663 C CA . GLY A 1 86 ? 5.499 4.603 -11.783 1.00 73.81 86 GLY A CA 1
ATOM 664 C C . GLY A 1 86 ? 5.613 3.289 -12.552 1.00 73.81 86 GLY A C 1
ATOM 665 O O . GLY A 1 86 ? 4.635 2.556 -12.617 1.00 73.81 86 GLY A O 1
ATOM 666 N N . ASP A 1 87 ? 6.757 2.942 -13.127 1.00 78.62 87 ASP A N 1
ATOM 667 C CA . ASP A 1 87 ? 6.929 1.701 -13.895 1.00 78.62 87 ASP A CA 1
ATOM 668 C C . ASP A 1 87 ? 8.277 1.003 -13.672 1.00 78.62 87 ASP A C 1
ATOM 670 O O . ASP A 1 87 ? 8.467 -0.112 -14.154 1.00 78.62 87 ASP A O 1
ATOM 674 N N . ASP A 1 88 ? 9.182 1.605 -12.899 1.00 81.31 88 ASP A N 1
ATOM 675 C CA . ASP A 1 88 ? 10.577 1.179 -12.790 1.00 81.31 88 ASP A CA 1
ATOM 676 C C . ASP A 1 88 ? 10.936 0.488 -11.464 1.00 81.31 88 ASP A C 1
ATOM 678 O O . ASP A 1 88 ? 12.015 -0.094 -11.357 1.00 81.31 88 ASP A O 1
ATOM 682 N N . GLU A 1 89 ? 10.044 0.493 -10.470 1.00 84.44 89 GLU A N 1
ATOM 683 C CA . GLU A 1 89 ? 10.248 -0.156 -9.167 1.00 84.44 89 GLU A CA 1
ATOM 684 C C . GLU A 1 89 ? 9.169 -1.214 -8.865 1.00 84.44 89 GLU A C 1
ATOM 686 O O . GLU A 1 89 ? 9.025 -2.203 -9.596 1.00 84.44 89 GLU A O 1
ATOM 691 N N . ALA A 1 90 ? 8.427 -1.058 -7.765 1.00 85.00 90 ALA A N 1
ATOM 692 C CA . ALA A 1 90 ? 7.429 -2.017 -7.328 1.00 85.00 90 ALA A CA 1
ATOM 693 C C . ALA A 1 90 ? 6.187 -1.971 -8.222 1.00 85.00 90 ALA A C 1
ATOM 695 O O . ALA A 1 90 ? 5.719 -0.908 -8.625 1.00 85.00 90 ALA A O 1
ATOM 696 N N . HIS A 1 91 ? 5.617 -3.142 -8.497 1.00 84.50 91 HIS A N 1
ATOM 697 C CA . HIS A 1 91 ? 4.326 -3.244 -9.174 1.00 84.50 91 HIS A CA 1
ATOM 698 C C . HIS A 1 91 ? 3.179 -2.974 -8.196 1.00 84.50 91 HIS A C 1
ATOM 700 O O . HIS A 1 91 ? 2.151 -2.404 -8.564 1.00 84.50 91 HIS A O 1
ATOM 706 N N . MET A 1 92 ? 3.352 -3.403 -6.943 1.00 86.38 92 MET A N 1
ATOM 707 C CA . MET A 1 92 ? 2.377 -3.185 -5.886 1.00 86.38 92 MET A CA 1
ATOM 708 C C . MET A 1 92 ? 3.037 -2.724 -4.596 1.00 86.38 92 MET A C 1
ATOM 710 O O . MET A 1 92 ? 4.150 -3.128 -4.267 1.00 86.38 92 MET A O 1
ATOM 714 N N . VAL A 1 93 ? 2.301 -1.923 -3.837 1.00 85.06 93 VAL A N 1
ATOM 715 C CA . VAL A 1 93 ? 2.724 -1.422 -2.528 1.00 85.06 93 VAL A CA 1
ATOM 716 C C . VAL A 1 93 ? 1.665 -1.788 -1.488 1.00 85.06 93 VAL A C 1
ATOM 718 O O . VAL A 1 93 ? 0.468 -1.596 -1.733 1.00 85.06 93 VAL A O 1
ATOM 721 N N . TYR A 1 94 ? 2.082 -2.325 -0.336 1.00 81.00 94 TYR A N 1
ATOM 722 C CA . TYR A 1 94 ? 1.176 -2.672 0.766 1.00 81.00 94 TYR A CA 1
ATOM 723 C C . TYR A 1 94 ? 0.492 -1.441 1.362 1.00 81.00 94 TYR A C 1
ATOM 725 O O . TYR A 1 94 ? 1.149 -0.479 1.760 1.00 81.00 94 TYR A O 1
ATOM 733 N N . GLN A 1 95 ? -0.834 -1.497 1.502 1.00 79.00 95 GLN A N 1
ATOM 734 C CA . GLN A 1 95 ? -1.619 -0.397 2.054 1.00 79.00 95 GLN A CA 1
ATOM 735 C C . GLN A 1 95 ? -1.853 -0.534 3.566 1.00 79.00 95 GLN A C 1
ATOM 737 O O . GLN A 1 95 ? -2.946 -0.884 4.013 1.00 79.00 95 GLN A O 1
ATOM 742 N N . PHE A 1 96 ? -0.834 -0.219 4.369 1.00 76.56 96 PHE A N 1
ATOM 743 C CA . PHE A 1 96 ? -0.913 -0.303 5.837 1.00 76.56 96 PHE A CA 1
ATOM 744 C C . PHE A 1 96 ? -1.892 0.697 6.477 1.00 76.56 96 PHE A C 1
ATOM 746 O O . PHE A 1 96 ? -2.324 0.487 7.607 1.00 76.56 96 PHE A O 1
ATOM 753 N N . SER A 1 97 ? -2.302 1.755 5.767 1.00 77.00 97 SER A N 1
ATOM 754 C CA . SER A 1 97 ? -3.293 2.712 6.282 1.00 77.00 97 SER A CA 1
ATOM 755 C C . SER A 1 97 ? -4.732 2.179 6.250 1.00 77.00 97 SER A C 1
ATOM 757 O O . SER A 1 97 ? -5.575 2.679 6.991 1.00 77.00 97 SER A O 1
ATOM 759 N N . LEU A 1 98 ? -5.037 1.165 5.429 1.00 81.81 98 LEU A N 1
ATOM 760 C CA . LEU A 1 98 ? -6.409 0.678 5.250 1.00 81.81 98 LEU A CA 1
ATOM 761 C C . LEU A 1 98 ? -6.972 -0.046 6.495 1.00 81.81 98 LEU A C 1
ATOM 763 O O . LEU A 1 98 ? -8.059 0.339 6.934 1.00 81.81 98 LEU A O 1
ATOM 767 N N . PRO A 1 99 ? -6.283 -1.033 7.109 1.00 81.12 99 PRO A N 1
ATOM 768 C CA . PRO A 1 99 ? -6.792 -1.721 8.300 1.00 81.12 99 PRO A CA 1
ATOM 769 C C . PRO A 1 99 ? -7.191 -0.800 9.471 1.00 81.12 99 PRO A C 1
ATOM 771 O O . PRO A 1 99 ? -8.325 -0.930 9.947 1.00 81.12 99 PRO A O 1
ATOM 774 N N . PRO A 1 100 ? -6.349 0.154 9.936 1.00 77.69 100 PRO A N 1
ATOM 775 C CA . PRO A 1 100 ? -6.721 1.023 11.053 1.00 77.69 100 PRO A CA 1
ATOM 776 C C . PRO A 1 100 ? -7.885 1.961 10.706 1.00 77.69 100 PRO A C 1
ATOM 778 O O . PRO A 1 100 ? -8.720 2.236 11.568 1.00 77.69 100 PRO A O 1
ATOM 781 N N . LEU A 1 101 ? -7.999 2.416 9.452 1.00 78.31 101 LEU A N 1
ATOM 782 C CA . LEU A 1 101 ? -9.107 3.273 9.015 1.00 78.31 101 LEU A CA 1
ATOM 783 C C . LEU A 1 101 ? -10.437 2.520 8.942 1.00 78.31 101 LEU A C 1
ATOM 785 O O . LEU A 1 101 ? -11.464 3.051 9.366 1.00 78.31 101 LEU A O 1
ATOM 789 N N . VAL A 1 102 ? -10.427 1.281 8.443 1.00 82.00 102 VAL A N 1
ATOM 790 C CA . VAL A 1 102 ? -11.618 0.418 8.429 1.00 82.00 102 VAL A CA 1
ATOM 791 C C . VAL A 1 102 ? -12.071 0.135 9.855 1.00 82.00 102 VAL A C 1
ATOM 793 O O . VAL A 1 102 ? -13.256 0.260 10.167 1.00 82.00 102 VAL A O 1
ATOM 796 N N . LEU A 1 103 ? -11.128 -0.174 10.743 1.00 78.88 103 LEU A N 1
ATOM 797 C CA . LEU A 1 103 ? -11.429 -0.389 12.147 1.00 78.88 103 LEU A CA 1
ATOM 798 C C . LEU A 1 103 ? -12.031 0.859 12.808 1.00 78.88 103 LEU A C 1
ATOM 800 O O . LEU A 1 103 ? -13.070 0.768 13.464 1.00 78.88 103 LEU A O 1
ATOM 804 N N . HIS A 1 104 ? -11.408 2.022 12.613 1.00 79.06 104 HIS A N 1
ATOM 805 C CA . HIS A 1 104 ? -11.912 3.292 13.127 1.00 79.06 104 HIS A CA 1
ATOM 806 C C . HIS A 1 104 ? -13.335 3.569 12.628 1.00 79.06 104 HIS A C 1
ATOM 808 O O . HIS A 1 104 ? -14.195 3.974 13.411 1.00 79.06 104 HIS A O 1
ATOM 814 N N . ALA A 1 105 ? -13.608 3.296 11.349 1.00 84.56 105 ALA A N 1
ATOM 815 C CA . ALA A 1 105 ? -14.929 3.493 10.770 1.00 84.56 105 ALA A CA 1
ATOM 816 C C . ALA A 1 105 ? -15.995 2.593 11.407 1.00 84.56 105 ALA A C 1
ATOM 818 O O . ALA A 1 105 ? -17.093 3.065 11.705 1.00 84.56 105 ALA A O 1
ATOM 819 N N . VAL A 1 106 ? -15.662 1.328 11.680 1.00 84.81 106 VAL A N 1
ATOM 820 C CA . VAL A 1 106 ? -16.553 0.394 12.384 1.00 84.81 106 VAL A CA 1
ATOM 821 C C . VAL A 1 106 ? -16.772 0.835 13.833 1.00 84.81 106 VAL A C 1
ATOM 823 O O . VAL A 1 106 ? -17.913 0.900 14.286 1.00 84.81 106 VAL A O 1
ATOM 826 N N . GLN A 1 107 ? -15.705 1.191 14.552 1.00 82.25 107 GLN A N 1
ATOM 827 C CA . GLN A 1 107 ? -15.773 1.565 15.968 1.00 82.25 107 GLN A CA 1
ATOM 828 C C . GLN A 1 107 ? -16.523 2.884 16.201 1.00 82.25 107 GLN A C 1
ATOM 830 O O . GLN A 1 107 ? -17.253 3.017 17.182 1.00 82.25 107 GLN A O 1
ATOM 835 N N . LYS A 1 108 ? -16.340 3.871 15.319 1.00 84.12 108 LYS A N 1
ATOM 836 C CA . LYS A 1 108 ? -17.013 5.177 15.396 1.00 84.12 108 LYS A CA 1
ATOM 837 C C . LYS A 1 108 ? -18.357 5.211 14.678 1.00 84.12 108 LYS A C 1
ATOM 839 O O . LYS A 1 108 ? -19.038 6.228 14.759 1.00 84.12 108 LYS A O 1
ATOM 844 N N . GLN A 1 109 ? -18.709 4.144 13.957 1.00 88.38 109 GLN A N 1
ATOM 845 C CA . GLN A 1 109 ? -19.825 4.121 13.008 1.00 88.38 109 GLN A CA 1
ATOM 846 C C . GLN A 1 109 ? -19.807 5.324 12.042 1.00 88.38 109 GLN A C 1
ATOM 848 O O . GLN A 1 109 ? -20.854 5.839 11.656 1.00 88.38 109 GLN A O 1
ATOM 853 N N . ASN A 1 110 ? -18.611 5.790 11.664 1.00 84.81 110 ASN A N 1
ATOM 854 C CA . ASN A 1 110 ? -18.415 6.950 10.797 1.00 84.81 110 ASN A CA 1
ATOM 855 C C . ASN A 1 110 ? -17.308 6.670 9.768 1.00 84.81 110 ASN A C 1
ATOM 857 O O . ASN A 1 110 ? -16.156 6.439 10.125 1.00 84.81 110 ASN A O 1
ATOM 861 N N . VAL A 1 111 ? -17.663 6.733 8.483 1.00 88.19 111 VAL A N 1
ATOM 862 C CA . VAL A 1 111 ? -16.776 6.456 7.341 1.00 88.19 111 VAL A CA 1
ATOM 863 C C . VAL A 1 111 ? -16.071 7.695 6.780 1.00 88.19 111 VAL A C 1
ATOM 865 O O . VAL A 1 111 ? -15.293 7.567 5.843 1.00 88.19 111 VAL A O 1
ATOM 868 N N . GLU A 1 112 ? -16.306 8.887 7.327 1.00 85.56 112 GLU A N 1
ATOM 869 C CA . GLU A 1 112 ? -15.794 10.156 6.795 1.00 85.56 112 GLU A CA 1
ATOM 870 C C . GLU A 1 112 ? -14.267 10.157 6.636 1.00 85.56 112 GLU A C 1
ATOM 872 O O . GLU A 1 112 ? -13.763 10.452 5.554 1.00 85.56 112 GLU A O 1
ATOM 877 N N . ALA A 1 113 ? -13.532 9.717 7.663 1.00 78.50 113 ALA A N 1
ATOM 878 C CA . ALA A 1 113 ? -12.072 9.619 7.614 1.00 78.50 113 ALA A CA 1
ATOM 879 C C . ALA A 1 113 ? -11.576 8.603 6.566 1.00 78.50 113 ALA A C 1
ATOM 881 O O . ALA A 1 113 ? -10.602 8.865 5.862 1.00 78.50 113 ALA A O 1
ATOM 882 N N . LEU A 1 114 ? -12.262 7.461 6.431 1.00 80.06 114 LEU A N 1
ATOM 883 C CA . LEU A 1 114 ? -11.932 6.434 5.440 1.00 80.06 114 LEU A CA 1
ATOM 884 C C . LEU A 1 114 ? -12.169 6.954 4.015 1.00 80.06 114 LEU A C 1
ATOM 886 O O . LEU A 1 114 ? -11.316 6.779 3.150 1.00 80.06 114 LEU A O 1
ATOM 890 N N . CYS A 1 115 ? -13.299 7.622 3.779 1.00 85.06 115 CYS A N 1
ATOM 891 C CA . CYS A 1 115 ? -13.636 8.212 2.486 1.00 85.06 115 CYS A CA 1
ATOM 892 C C . CYS A 1 115 ? -12.676 9.344 2.108 1.00 85.06 115 CYS A C 1
ATOM 894 O O . CYS A 1 115 ? -12.203 9.378 0.974 1.00 85.06 115 CYS A O 1
ATOM 896 N N . ALA A 1 116 ? -12.357 10.240 3.046 1.00 83.56 116 ALA A N 1
ATOM 897 C CA . ALA A 1 116 ? -11.421 11.338 2.814 1.00 83.56 116 ALA A CA 1
ATOM 898 C C . ALA A 1 116 ? -10.018 10.823 2.463 1.00 83.56 116 ALA A C 1
ATOM 900 O O . ALA A 1 116 ? -9.390 11.307 1.523 1.00 83.56 116 ALA A O 1
ATOM 901 N N . TRP A 1 117 ? -9.544 9.795 3.172 1.00 83.56 117 TRP A N 1
ATOM 902 C CA . TRP A 1 117 ? -8.288 9.131 2.840 1.00 83.56 117 TRP A CA 1
ATOM 903 C C . TRP A 1 117 ? -8.345 8.445 1.466 1.00 83.56 117 TRP A C 1
ATOM 905 O O . TRP A 1 117 ? -7.446 8.644 0.652 1.00 83.56 117 TRP A O 1
ATOM 915 N N . ALA A 1 118 ? -9.415 7.697 1.173 1.00 85.44 118 ALA A N 1
ATOM 916 C CA . ALA A 1 118 ? -9.561 6.972 -0.089 1.00 85.44 118 ALA A CA 1
ATOM 917 C C . ALA A 1 118 ? -9.606 7.908 -1.309 1.00 85.44 118 ALA A C 1
ATOM 919 O O . ALA A 1 118 ? -9.082 7.564 -2.363 1.00 85.44 118 ALA A O 1
ATOM 920 N N . GLN A 1 119 ? -10.185 9.103 -1.165 1.00 84.06 119 GLN A N 1
ATOM 921 C CA . GLN A 1 119 ? -10.206 10.130 -2.213 1.00 84.06 119 GLN A CA 1
ATOM 922 C C . GLN A 1 119 ? -8.822 10.717 -2.517 1.00 84.06 119 GLN A C 1
ATOM 924 O O . GLN A 1 119 ? -8.613 11.237 -3.610 1.00 84.06 119 GLN A O 1
ATOM 929 N N . ASN A 1 120 ? -7.879 10.630 -1.578 1.00 81.44 120 ASN A N 1
ATOM 930 C CA . ASN A 1 120 ? -6.517 11.124 -1.759 1.00 81.44 120 ASN A CA 1
ATOM 931 C C . ASN A 1 120 ? -5.569 10.064 -2.355 1.00 81.44 120 ASN A C 1
ATOM 933 O O . ASN A 1 120 ? -4.401 10.352 -2.612 1.00 81.44 120 ASN A O 1
ATOM 937 N N . LEU A 1 121 ? -6.048 8.832 -2.574 1.00 81.38 121 LEU A N 1
ATOM 938 C CA . LEU A 1 121 ? -5.256 7.770 -3.188 1.00 81.38 121 LEU A CA 1
ATOM 939 C C . LEU A 1 121 ? -5.116 8.025 -4.687 1.00 81.38 121 LEU A C 1
ATOM 941 O O . LEU A 1 121 ? -6.048 7.822 -5.464 1.00 81.38 121 LEU A O 1
ATOM 945 N N . THR A 1 122 ? -3.918 8.415 -5.100 1.00 79.50 122 THR A N 1
ATOM 946 C CA . THR A 1 122 ? -3.540 8.494 -6.508 1.00 79.50 122 THR A CA 1
ATOM 947 C C . THR A 1 122 ? -2.541 7.393 -6.829 1.00 79.50 122 THR A C 1
ATOM 949 O O . THR A 1 122 ? -1.677 7.049 -6.021 1.00 79.50 122 THR A O 1
ATOM 952 N N . LEU A 1 123 ? -2.701 6.787 -8.004 1.00 82.06 123 LEU A N 1
ATOM 953 C CA . LEU A 1 123 ? -1.715 5.863 -8.550 1.00 82.06 123 LEU A CA 1
ATOM 954 C C . LEU A 1 123 ? -0.789 6.642 -9.489 1.00 82.06 123 LEU A C 1
ATOM 956 O O . LEU A 1 123 ? -1.286 7.430 -10.297 1.00 82.06 123 LEU A O 1
ATOM 960 N N . PRO A 1 124 ? 0.533 6.429 -9.412 1.00 77.81 124 PRO A N 1
ATOM 961 C CA . PRO A 1 124 ? 1.478 7.102 -10.294 1.00 77.81 124 PRO A CA 1
ATOM 962 C C . PRO A 1 124 ? 1.403 6.588 -11.739 1.00 77.81 124 PRO A C 1
ATOM 964 O O . PRO A 1 124 ? 1.745 7.324 -12.660 1.00 77.81 124 PRO A O 1
ATOM 967 N N . SER A 1 125 ? 0.937 5.354 -11.967 1.00 81.94 125 SER A N 1
ATOM 968 C CA . SER A 1 125 ? 0.778 4.782 -13.309 1.00 81.94 125 SER A CA 1
ATOM 969 C C . SER A 1 125 ? -0.375 3.775 -13.389 1.00 81.94 125 SER A C 1
ATOM 971 O O . SER A 1 125 ? -0.891 3.316 -12.373 1.00 81.94 125 SER A O 1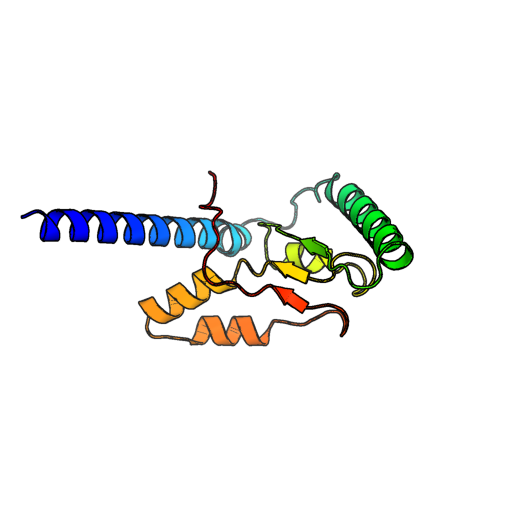
ATOM 973 N N . SER A 1 126 ? -0.747 3.367 -14.607 1.00 82.44 126 SER A N 1
ATOM 974 C CA . SER A 1 126 ? -1.694 2.264 -14.838 1.00 82.44 126 SER A CA 1
ATOM 975 C C . SER A 1 126 ? -1.085 0.869 -14.645 1.00 82.44 126 SER A C 1
ATOM 977 O O . SER A 1 126 ? -1.823 -0.110 -14.602 1.00 82.44 126 SER A O 1
ATOM 979 N N . ASN A 1 127 ? 0.246 0.770 -14.551 1.00 80.25 127 ASN A N 1
ATOM 980 C CA . ASN A 1 127 ? 0.974 -0.488 -14.343 1.00 80.25 127 ASN A CA 1
ATOM 981 C C . ASN A 1 127 ? 1.277 -0.759 -12.864 1.00 80.25 127 ASN A C 1
ATOM 983 O O . ASN A 1 127 ? 1.972 -1.723 -12.540 1.00 80.25 127 ASN A O 1
ATOM 987 N N . THR A 1 128 ? 0.774 0.094 -11.974 1.00 85.25 128 THR A N 1
ATOM 988 C CA . THR A 1 128 ? 0.963 -0.010 -10.532 1.00 85.25 128 THR A CA 1
ATOM 989 C C . THR A 1 128 ? -0.377 -0.070 -9.825 1.00 85.25 128 THR A C 1
ATOM 991 O O . THR A 1 128 ? -1.368 0.495 -10.285 1.00 85.25 128 THR A O 1
ATOM 994 N N . THR A 1 129 ? -0.438 -0.786 -8.706 1.00 87.50 129 THR A N 1
ATOM 995 C CA . THR A 1 129 ? -1.667 -0.871 -7.912 1.00 87.50 129 THR A CA 1
ATOM 996 C C . THR A 1 129 ? -1.371 -1.020 -6.428 1.00 87.50 129 THR A C 1
ATOM 998 O O . THR A 1 129 ? -0.333 -1.527 -6.014 1.00 87.50 129 THR A O 1
ATOM 1001 N N . TRP A 1 130 ? -2.321 -0.610 -5.600 1.00 84.56 130 TRP A N 1
ATOM 1002 C CA . TRP A 1 130 ? -2.273 -0.864 -4.168 1.00 84.56 130 TRP A CA 1
ATOM 1003 C C . TRP A 1 130 ? -2.558 -2.334 -3.865 1.00 84.56 130 TRP A C 1
ATOM 1005 O O . TRP A 1 130 ? -3.464 -2.934 -4.450 1.00 84.56 130 TRP A O 1
ATOM 1015 N N . PHE A 1 131 ? -1.818 -2.898 -2.913 1.00 85.69 131 PHE A N 1
ATOM 1016 C CA . PHE A 1 131 ? -2.180 -4.157 -2.279 1.00 85.69 131 PHE A CA 1
ATOM 1017 C C . PHE A 1 131 ? -2.997 -3.854 -1.019 1.00 85.69 131 PHE A C 1
ATOM 1019 O O . PHE A 1 131 ? -2.463 -3.474 0.025 1.00 85.69 131 PHE A O 1
ATOM 1026 N N . ASN A 1 132 ? -4.318 -3.973 -1.148 1.00 84.19 132 ASN A N 1
ATOM 1027 C CA . ASN A 1 132 ? -5.260 -3.720 -0.064 1.00 84.19 132 ASN A CA 1
ATOM 1028 C C . ASN A 1 132 ? -5.439 -4.975 0.788 1.00 84.19 132 ASN A C 1
ATOM 1030 O O . ASN A 1 132 ? -5.755 -6.045 0.271 1.00 84.19 132 ASN A O 1
ATOM 1034 N N . PHE A 1 133 ? -5.303 -4.823 2.100 1.00 80.69 133 PHE A N 1
ATOM 1035 C CA . PHE A 1 133 ? -5.520 -5.894 3.064 1.00 80.69 133 PHE A CA 1
ATOM 1036 C C . PHE A 1 133 ? -6.252 -5.354 4.296 1.00 80.69 133 PHE A C 1
ATOM 1038 O O . PHE A 1 133 ? -6.260 -4.151 4.550 1.00 80.69 133 PHE A O 1
ATOM 1045 N N . LEU A 1 134 ? -6.892 -6.252 5.046 1.00 73.62 134 LEU A N 1
ATOM 1046 C CA . LEU A 1 134 ? -7.614 -5.922 6.285 1.00 73.62 134 LEU A CA 1
ATOM 1047 C C . LEU A 1 134 ? -6.966 -6.537 7.529 1.00 73.62 134 LEU A C 1
ATOM 1049 O O . LEU A 1 134 ? -7.177 -6.051 8.634 1.00 73.62 134 LEU A O 1
ATOM 1053 N N . ALA A 1 135 ? -6.177 -7.594 7.348 1.00 65.19 135 ALA A N 1
ATOM 1054 C CA . ALA A 1 135 ? -5.410 -8.244 8.397 1.00 65.19 135 ALA A CA 1
ATOM 1055 C C . ALA A 1 135 ? -4.107 -8.784 7.797 1.00 65.19 135 ALA A C 1
ATOM 1057 O O . ALA A 1 135 ? -4.109 -9.303 6.679 1.00 65.19 135 ALA A O 1
ATOM 1058 N N . SER A 1 136 ? -3.010 -8.629 8.534 1.00 68.25 136 SER A N 1
ATOM 1059 C CA . SER A 1 136 ? -1.699 -9.199 8.224 1.00 68.25 136 SER A CA 1
ATOM 1060 C C . SER A 1 136 ? -1.353 -10.252 9.278 1.00 68.25 136 SER A C 1
ATOM 1062 O O . SER A 1 136 ? -1.871 -10.217 10.394 1.00 68.25 136 SER A O 1
ATOM 1064 N N . HIS A 1 137 ? -0.489 -11.196 8.913 1.00 68.88 137 HIS A N 1
ATOM 1065 C CA . HIS A 1 137 ? 0.130 -12.128 9.855 1.00 68.88 137 HIS A CA 1
ATOM 1066 C C . HIS A 1 137 ? 1.233 -11.456 10.690 1.00 68.88 137 HIS A C 1
ATOM 1068 O O . HIS A 1 137 ? 1.613 -11.979 11.738 1.00 68.88 137 HIS A O 1
ATOM 1074 N N . ASP A 1 138 ? 1.728 -10.306 10.229 1.00 61.62 138 ASP A N 1
ATOM 1075 C CA . ASP A 1 138 ? 2.659 -9.468 10.963 1.00 61.62 138 ASP A CA 1
ATOM 1076 C C . ASP A 1 138 ? 1.872 -8.690 12.023 1.00 61.62 138 ASP A C 1
ATOM 1078 O O . ASP A 1 138 ? 1.236 -7.667 11.758 1.00 61.62 138 ASP A O 1
ATOM 1082 N N . GLY A 1 139 ? 1.832 -9.244 13.233 1.00 49.78 139 GLY A N 1
ATOM 1083 C CA . GLY A 1 139 ? 1.485 -8.464 14.408 1.00 49.78 139 GLY A CA 1
ATOM 1084 C C . GLY A 1 139 ? 2.644 -7.510 14.656 1.00 49.78 139 GLY A C 1
ATOM 1085 O O . GLY A 1 139 ? 3.735 -7.997 14.936 1.00 49.78 139 GLY A O 1
ATOM 1086 N N . SER A 1 140 ? 2.406 -6.197 14.529 1.00 44.94 140 SER A N 1
ATOM 1087 C CA . SER A 1 140 ? 3.422 -5.142 14.629 1.00 44.94 140 SER A CA 1
ATOM 1088 C C . SER A 1 140 ? 4.466 -5.458 15.700 1.00 44.94 140 SER A C 1
ATOM 1090 O O . SER A 1 140 ? 4.201 -5.381 16.903 1.00 44.94 140 SER A O 1
ATOM 1092 N N . ARG A 1 141 ? 5.648 -5.877 15.253 1.00 37.44 141 ARG A N 1
ATOM 1093 C CA . ARG A 1 141 ? 6.786 -5.978 16.147 1.00 37.44 141 ARG A CA 1
ATOM 1094 C C . ARG A 1 141 ? 7.181 -4.566 16.558 1.00 37.44 141 ARG A C 1
ATOM 1096 O O . ARG A 1 141 ? 7.470 -3.744 15.692 1.00 37.44 141 ARG A O 1
ATOM 1103 N N . ASP A 1 142 ? 7.199 -4.422 17.877 1.00 33.75 142 ASP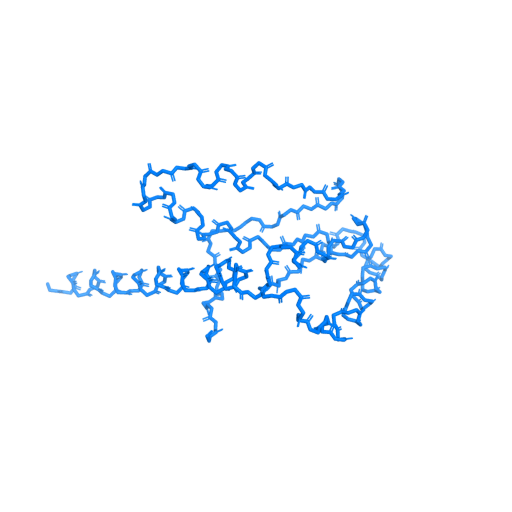 A N 1
ATOM 1104 C CA . ASP A 1 142 ? 7.814 -3.389 18.712 1.00 33.75 142 ASP A CA 1
ATOM 1105 C C . ASP A 1 142 ? 7.086 -2.040 18.825 1.00 33.75 142 ASP A C 1
ATOM 1107 O O . ASP A 1 142 ? 6.918 -1.322 17.816 1.00 33.75 142 ASP A O 1
#

pLDDT: mean 74.3, std 13.35, range [33.75, 90.06]

Mean predicted aligned error: 12.66 Å

Secondary structure (DSSP, 8-state):
-HHHHHHHHHHHHHHHHHHHHHHHHHHHHTGGGS--S-----TTHHHHHHHHHHHHHHHHHH-TT---EE---S-HHHHGGGGTTSSSS-SEEE-TTHHHHHHHHHHHT--HHHHHHHHT---S-TT-EEE--S--S-----

Foldseek 3Di:
DVVVVVVVVVCVVVVLLLVLLVVLLCVQPVVVVPDPPDDPPPPCVVVVLVVQLVVLVVCCVPPNPDFFEDPDSHHPVVQLCQCPQVRRGGQEYEDSNQQNLVVVCVVVVHNPVVVVVVVPDDRSDPSHDYDDDNDDPDRDDD

Nearest PDB structures (foldseek):
  9ezl-assembly4_G  TM=8.947E-01  e=6.605E-05  Deinococcus radiodurans
  5ykb-assembly2_C  TM=8.728E-01  e=8.512E-05  Deinococcus radiodurans R1 = ATCC 13939 = DSM 20539
  4lxf-assembly1_A  TM=8.153E-01  e=6.200E-05  Mycobacterium tuberculosis H37Rv
  5ykb-assembly1_A  TM=8.699E-01  e=1.245E-04  Deinococcus radiodurans R1 = ATCC 13939 = DSM 20539
  5ykb-assembly2_B  TM=8.646E-01  e=1.709E-04  Deinococcus radiodurans R1 = ATCC 13939 = DSM 20539

Radius of gyration: 18.35 Å; Cα contacts (8 Å, |Δi|>4): 124; chains: 1; bounding box: 41×43×51 Å